Protein AF-A0A8T3UGS7-F1 (afdb_monomer_lite)

pLDDT: mean 83.44, std 10.38, range [44.66, 95.0]

Foldseek 3Di:
DKKWKKKFKAFPPPRDTPDIFTQDIRNDDFDPVLCVQQVWDQDPVRATAKDFGQPLSNLLSVLVRCVVVVVPDWPDDDDVVLVPDPDPQSSSLSSLVCLQPDDIVSNRSNVVSVVCPPPAADSRSDGDPRITIIMHMD

Secondary structure (DSSP, 8-state):
----EEEEEEETTT--EEEEEEEE-TT----HHHHHHTTPPB-TTS-B--EE--HHHHHHHHHHHHHH-GGGPPSSPPPHHHHT-S-HHHHHHHHHHHHHH---S-HHHHHHHHHHTTTTB-TTSPBPTTEEEEEEE-

Structure (mmCIF, N/CA/C/O backbone):
data_AF-A0A8T3UGS7-F1
#
_entry.id   AF-A0A8T3UGS7-F1
#
loop_
_atom_site.group_PDB
_atom_site.id
_atom_site.type_symbol
_atom_site.label_atom_id
_atom_site.label_alt_id
_atom_site.label_comp_id
_atom_site.label_asym_id
_atom_site.label_entity_id
_atom_site.label_seq_id
_atom_site.pdbx_PDB_ins_code
_atom_site.Cartn_x
_atom_site.Cartn_y
_atom_site.Cartn_z
_atom_site.occupancy
_atom_site.B_iso_or_equiv
_atom_site.auth_seq_id
_atom_site.auth_comp_id
_atom_site.auth_asym_id
_atom_site.auth_atom_id
_atom_site.pdbx_PDB_model_num
ATOM 1 N N . MET A 1 1 ? -1.656 -23.372 4.493 1.00 50.72 1 MET A N 1
ATOM 2 C CA . MET A 1 1 ? -2.592 -22.294 4.109 1.00 50.72 1 MET A CA 1
ATOM 3 C C . MET A 1 1 ? -1.845 -21.387 3.150 1.00 50.72 1 MET A C 1
ATOM 5 O O . MET A 1 1 ? -0.628 -21.338 3.263 1.00 50.72 1 MET A O 1
ATOM 9 N N . SER A 1 2 ? -2.509 -20.822 2.139 1.00 58.41 2 SER A N 1
ATOM 10 C CA . SER A 1 2 ? -1.839 -19.901 1.217 1.00 58.41 2 SER A CA 1
ATOM 11 C C . SER A 1 2 ? -1.844 -18.508 1.832 1.00 58.41 2 SER A C 1
ATOM 13 O O . SER A 1 2 ? -2.941 -17.966 1.942 1.00 58.41 2 SER A O 1
ATOM 15 N N . ASN A 1 3 ? -0.690 -17.945 2.184 1.00 70.12 3 ASN A N 1
ATOM 16 C CA . ASN A 1 3 ? -0.653 -16.575 2.692 1.00 70.12 3 ASN A CA 1
ATOM 17 C C . ASN A 1 3 ? -0.969 -15.588 1.559 1.00 70.12 3 ASN A C 1
ATOM 19 O O . ASN A 1 3 ? -0.514 -15.758 0.417 1.00 70.12 3 ASN A O 1
ATOM 23 N N . ARG A 1 4 ? -1.813 -14.604 1.865 1.00 82.12 4 ARG A N 1
ATOM 24 C CA . ARG A 1 4 ? -2.310 -13.575 0.951 1.00 82.12 4 ARG A CA 1
ATOM 25 C C . ARG A 1 4 ? -2.276 -12.218 1.637 1.00 82.12 4 ARG A C 1
ATOM 27 O O . ARG A 1 4 ? -2.724 -12.088 2.772 1.00 82.12 4 ARG A O 1
ATOM 34 N N . HIS A 1 5 ? -1.803 -11.204 0.924 1.00 86.69 5 HIS A N 1
ATOM 35 C CA . HIS A 1 5 ? -1.715 -9.833 1.416 1.00 86.69 5 HIS A CA 1
ATOM 36 C C . HIS A 1 5 ? -2.855 -8.992 0.864 1.00 86.69 5 HIS A C 1
ATOM 38 O O . HIS A 1 5 ? -3.143 -9.012 -0.338 1.00 86.69 5 HIS A O 1
ATOM 44 N N . TYR A 1 6 ? -3.457 -8.204 1.747 1.00 88.81 6 TYR A N 1
ATOM 45 C CA . TYR A 1 6 ? -4.588 -7.346 1.446 1.00 88.81 6 TYR A CA 1
ATOM 46 C C . TYR A 1 6 ? -4.348 -5.924 1.925 1.00 88.81 6 TYR A C 1
ATOM 48 O O . TYR A 1 6 ? -3.839 -5.693 3.020 1.00 88.81 6 TYR A O 1
ATOM 56 N N . LEU A 1 7 ? -4.785 -4.967 1.114 1.00 90.94 7 LEU A N 1
ATOM 57 C CA . LEU A 1 7 ? -4.955 -3.579 1.517 1.00 90.94 7 LEU A CA 1
ATOM 58 C C . LEU A 1 7 ? -6.406 -3.337 1.902 1.00 90.94 7 LEU A C 1
ATOM 60 O O . LEU A 1 7 ? -7.308 -3.460 1.067 1.00 90.94 7 LEU A O 1
ATOM 64 N N . ARG A 1 8 ? -6.620 -2.942 3.152 1.00 93.25 8 ARG A N 1
ATOM 65 C CA . ARG A 1 8 ? -7.922 -2.608 3.719 1.00 93.25 8 ARG A CA 1
ATOM 66 C C . ARG A 1 8 ? -8.017 -1.123 4.017 1.00 93.25 8 ARG A C 1
ATOM 68 O O . ARG A 1 8 ? -7.195 -0.561 4.732 1.00 93.25 8 ARG A O 1
ATOM 75 N N . LEU A 1 9 ? -9.058 -0.490 3.493 1.00 92.62 9 LEU A N 1
ATOM 76 C CA . LEU A 1 9 ? -9.498 0.821 3.945 1.00 92.62 9 LEU A CA 1
ATOM 77 C C . LEU A 1 9 ? -10.581 0.626 5.002 1.00 92.62 9 LEU A C 1
ATOM 79 O O . LEU A 1 9 ? -11.662 0.116 4.698 1.00 92.62 9 LEU A O 1
ATOM 83 N N . GLU A 1 10 ? -10.321 1.109 6.207 1.00 95.00 10 GLU A N 1
ATOM 84 C CA . GLU A 1 10 ? -11.228 0.989 7.343 1.00 95.00 10 GLU A CA 1
ATOM 85 C C . GLU A 1 10 ? -11.735 2.351 7.817 1.00 95.00 10 GLU A C 1
ATOM 87 O O . GLU A 1 10 ? -11.056 3.378 7.712 1.00 95.00 10 GLU A O 1
ATOM 92 N N . ASP A 1 11 ? -12.951 2.360 8.360 1.00 92.81 11 ASP A N 1
ATOM 93 C CA . ASP A 1 11 ? -13.463 3.460 9.175 1.00 92.81 11 ASP A CA 1
ATOM 94 C C . ASP A 1 11 ? -12.912 3.329 10.604 1.00 92.81 11 ASP A C 1
ATOM 96 O O . ASP A 1 11 ? -13.158 2.329 11.280 1.00 92.81 11 ASP A O 1
ATOM 100 N N . LYS A 1 12 ? -12.196 4.348 11.094 1.00 91.50 12 LYS A N 1
ATOM 101 C CA . LYS A 1 12 ? -11.503 4.285 12.395 1.00 91.50 12 LYS A CA 1
ATOM 102 C C . LYS A 1 12 ? -12.439 4.057 13.583 1.00 91.50 12 LYS A C 1
ATOM 104 O O . LYS A 1 12 ? -12.008 3.505 14.593 1.00 91.50 12 LYS A O 1
ATOM 109 N N . TYR A 1 13 ? -13.681 4.533 13.493 1.00 90.62 13 TYR A N 1
ATOM 110 C CA . TYR A 1 13 ? -14.621 4.552 14.615 1.00 90.62 13 TYR A CA 1
ATOM 111 C C . TYR A 1 13 ? -15.448 3.277 14.686 1.00 90.62 13 TYR A C 1
ATOM 113 O O . TYR A 1 13 ? -15.699 2.757 15.767 1.00 90.62 13 TYR A O 1
ATOM 121 N N . THR A 1 14 ? -15.883 2.790 13.529 1.00 92.94 14 THR A N 1
ATOM 122 C CA . THR A 1 14 ? -16.746 1.604 13.433 1.00 92.94 14 THR A CA 1
ATOM 123 C C . THR A 1 14 ? -15.964 0.325 13.170 1.00 92.94 14 THR A C 1
ATOM 125 O O . THR A 1 14 ? -16.531 -0.755 13.306 1.00 92.94 14 THR A O 1
ATOM 128 N N . LYS A 1 15 ? -14.687 0.440 12.774 1.00 90.56 15 LYS A N 1
ATOM 129 C CA . LYS A 1 15 ? -13.841 -0.674 12.318 1.00 90.56 15 LYS A CA 1
ATOM 130 C C . LYS A 1 15 ? -14.449 -1.456 11.153 1.00 90.56 15 LYS A C 1
ATOM 132 O O . LYS A 1 15 ? -14.088 -2.597 10.894 1.00 90.56 15 LYS A O 1
ATOM 137 N N . SER A 1 16 ? -15.377 -0.835 10.421 1.00 92.38 16 SER A N 1
ATOM 138 C CA . SER A 1 16 ? -15.955 -1.431 9.225 1.00 92.38 16 SER A CA 1
ATOM 139 C C . SER A 1 16 ? -14.972 -1.336 8.063 1.00 92.38 16 SER A C 1
ATOM 141 O O . SER A 1 16 ? -14.457 -0.246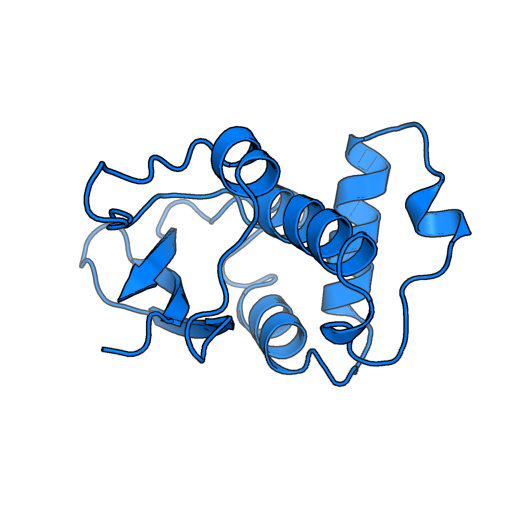 7.780 1.00 92.38 16 SER A O 1
ATOM 143 N N . ILE A 1 17 ? -14.795 -2.441 7.342 1.00 93.12 17 ILE A N 1
ATOM 144 C CA . ILE A 1 17 ? -14.057 -2.476 6.080 1.00 93.12 17 ILE A CA 1
ATOM 145 C C . ILE A 1 17 ? -14.886 -1.743 5.024 1.00 93.12 17 ILE A C 1
ATOM 147 O O . ILE A 1 17 ? -15.967 -2.180 4.632 1.00 93.12 17 ILE A O 1
ATOM 151 N N . ILE A 1 18 ? -14.379 -0.603 4.567 1.00 92.19 18 ILE A N 1
ATOM 152 C CA . ILE A 1 18 ? -14.977 0.175 3.476 1.00 92.19 18 ILE A CA 1
ATOM 153 C C . ILE A 1 18 ? -14.566 -0.428 2.140 1.00 92.19 18 ILE A C 1
ATOM 155 O O . ILE A 1 18 ? -15.347 -0.446 1.187 1.00 92.19 18 ILE A O 1
ATOM 159 N N . ARG A 1 19 ? -13.312 -0.875 2.061 1.00 88.75 19 ARG A N 1
ATOM 160 C CA . ARG A 1 19 ? -12.757 -1.501 0.872 1.00 88.75 19 ARG A CA 1
ATOM 161 C C . ARG A 1 19 ? -11.640 -2.456 1.243 1.00 88.75 19 ARG A C 1
ATOM 163 O O . ARG A 1 19 ? -10.869 -2.171 2.149 1.00 88.75 19 ARG A O 1
ATOM 170 N N . GLU A 1 20 ? -11.530 -3.529 0.483 1.00 89.69 20 GLU A N 1
ATOM 171 C CA . GLU A 1 20 ? -10.458 -4.507 0.575 1.00 89.69 20 GLU A CA 1
ATOM 172 C C . GLU A 1 20 ? -9.985 -4.842 -0.840 1.00 89.69 20 GLU A C 1
ATOM 174 O O . GLU A 1 20 ? -10.795 -4.927 -1.766 1.00 89.69 20 GLU A O 1
ATOM 179 N N . CYS A 1 21 ? -8.675 -4.977 -1.015 1.00 86.06 21 CYS A N 1
ATOM 180 C CA . CYS A 1 21 ? -8.061 -5.390 -2.268 1.00 86.06 21 CYS A CA 1
ATOM 181 C C . CYS A 1 21 ? -6.951 -6.391 -1.965 1.00 86.06 21 CYS A C 1
ATOM 183 O O . CYS A 1 21 ? -6.067 -6.079 -1.166 1.00 86.06 21 CYS A O 1
ATOM 185 N N . GLN A 1 22 ? -6.991 -7.569 -2.588 1.00 84.94 22 GLN A N 1
ATOM 186 C CA . GLN A 1 22 ? -5.838 -8.464 -2.587 1.00 84.94 22 GLN A CA 1
ATOM 187 C C . GLN A 1 22 ? -4.737 -7.812 -3.425 1.00 84.94 22 GLN A C 1
ATOM 189 O O . GLN A 1 22 ? -5.032 -7.205 -4.447 1.00 84.94 22 GLN A O 1
ATOM 194 N N . ILE A 1 23 ? -3.494 -7.888 -2.962 1.00 82.50 23 ILE A N 1
ATOM 195 C CA . ILE A 1 23 ? -2.341 -7.297 -3.660 1.00 82.50 23 ILE A CA 1
ATOM 196 C C . ILE A 1 23 ? -1.217 -8.302 -3.896 1.00 82.50 23 ILE A C 1
ATOM 198 O O . ILE A 1 23 ? -0.389 -8.099 -4.775 1.00 82.50 23 ILE A O 1
ATOM 202 N N . LEU A 1 24 ? -1.172 -9.382 -3.116 1.00 81.50 24 LEU A N 1
ATOM 203 C CA . LEU A 1 24 ? -0.215 -10.470 -3.275 1.00 81.50 24 LEU A CA 1
ATOM 204 C C . LEU A 1 24 ? -0.860 -11.767 -2.769 1.00 81.50 24 LEU A C 1
ATOM 206 O O . LEU A 1 24 ? -1.687 -11.736 -1.858 1.00 81.50 24 LEU A O 1
ATOM 210 N N . GLY A 1 25 ? -0.539 -12.912 -3.370 1.00 75.31 25 GLY A N 1
ATOM 211 C CA . GLY A 1 25 ? -1.152 -14.192 -3.008 1.00 75.31 25 GLY A CA 1
ATOM 212 C C . GLY A 1 25 ? -0.284 -15.396 -3.359 1.00 75.31 25 GLY A C 1
ATOM 213 O O . GLY A 1 25 ? 0.852 -15.249 -3.787 1.00 75.31 25 GLY A O 1
ATOM 214 N N . ASN A 1 26 ? -0.832 -16.605 -3.199 1.00 69.44 26 ASN A N 1
ATOM 215 C CA . ASN A 1 26 ? -0.169 -17.876 -3.536 1.00 69.44 26 ASN A CA 1
ATOM 216 C C . ASN A 1 26 ? 1.139 -18.170 -2.770 1.00 69.44 26 ASN A C 1
ATOM 218 O O . ASN A 1 26 ? 2.016 -18.831 -3.320 1.00 69.44 26 ASN A O 1
ATOM 222 N N . ASN A 1 27 ? 1.249 -17.762 -1.498 1.00 64.50 27 ASN A N 1
ATOM 223 C CA . ASN A 1 27 ? 2.484 -17.858 -0.693 1.00 64.50 27 ASN A CA 1
ATOM 224 C C . ASN A 1 27 ? 3.638 -16.981 -1.192 1.00 64.50 27 ASN A C 1
ATOM 226 O O . ASN A 1 27 ? 4.782 -17.212 -0.799 1.00 64.50 27 ASN A O 1
ATOM 230 N N . ASP A 1 28 ? 3.363 -15.992 -2.038 1.00 73.81 28 ASP A N 1
ATOM 231 C CA . ASP A 1 28 ? 4.345 -14.951 -2.293 1.00 73.81 28 ASP A CA 1
ATOM 232 C C . ASP A 1 28 ? 4.469 -14.057 -1.051 1.00 73.81 28 ASP A C 1
ATOM 234 O O . ASP A 1 28 ? 3.478 -13.716 -0.403 1.00 73.81 28 ASP A O 1
ATOM 238 N N . TYR A 1 29 ? 5.703 -13.677 -0.728 1.00 79.25 29 TYR A N 1
ATOM 239 C CA . TYR A 1 29 ? 6.020 -12.742 0.347 1.00 79.25 29 TYR A CA 1
ATOM 240 C C . TYR A 1 29 ? 6.839 -11.592 -0.207 1.00 79.25 29 TYR A C 1
ATOM 242 O O . TYR A 1 29 ? 7.586 -11.741 -1.180 1.00 79.25 29 TYR A O 1
ATOM 250 N N . PHE A 1 30 ? 6.730 -10.452 0.464 1.00 87.50 30 PHE A N 1
ATOM 251 C CA . PHE A 1 30 ? 7.684 -9.384 0.252 1.00 87.50 30 PHE A CA 1
ATOM 252 C C . PHE A 1 30 ? 9.040 -9.761 0.860 1.00 87.50 30 PHE A C 1
ATOM 254 O O . PHE A 1 30 ? 9.134 -10.642 1.716 1.00 87.50 30 PHE A O 1
ATOM 261 N N . ASP A 1 31 ? 10.108 -9.119 0.394 1.00 88.62 31 ASP A N 1
ATOM 262 C CA . ASP A 1 31 ? 11.425 -9.320 0.995 1.00 88.62 31 ASP A CA 1
ATOM 263 C C . ASP A 1 31 ? 11.543 -8.598 2.353 1.00 88.62 31 ASP A C 1
ATOM 265 O O . ASP A 1 31 ? 10.741 -7.726 2.700 1.00 88.62 31 ASP A O 1
ATOM 269 N N . GLU A 1 32 ? 12.557 -8.959 3.145 1.00 88.62 32 GLU A N 1
ATOM 270 C CA . GLU A 1 32 ? 12.805 -8.339 4.459 1.00 88.62 32 GLU A CA 1
ATOM 271 C C . GLU A 1 32 ? 12.961 -6.813 4.368 1.00 88.62 32 GLU A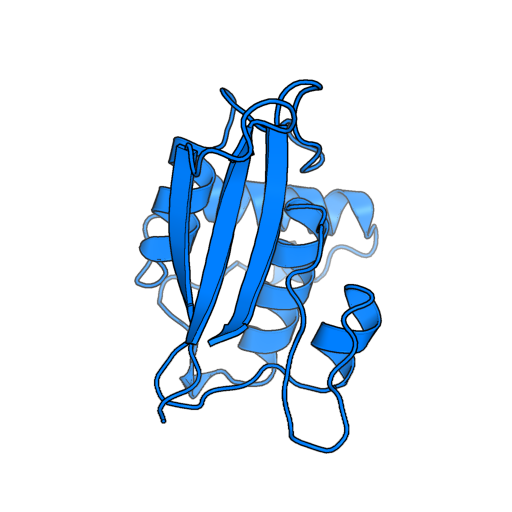 C 1
ATOM 273 O O . GLU A 1 32 ? 12.597 -6.087 5.295 1.00 88.62 32 GLU A O 1
ATOM 278 N N . GLU A 1 33 ? 13.493 -6.313 3.248 1.00 92.38 33 GLU A N 1
ATOM 279 C CA . GLU A 1 33 ? 13.676 -4.882 3.026 1.00 92.38 33 GLU A CA 1
ATOM 280 C C . GLU A 1 33 ? 12.330 -4.153 2.929 1.00 92.38 33 GLU A C 1
ATOM 282 O O . GLU A 1 33 ? 12.151 -3.124 3.583 1.00 92.38 33 GLU A O 1
ATOM 287 N N . PHE A 1 34 ? 11.375 -4.694 2.169 1.00 92.69 34 PHE A N 1
ATOM 288 C CA . PHE A 1 34 ? 10.026 -4.146 2.056 1.00 92.69 34 PHE A CA 1
ATOM 289 C C . PHE A 1 34 ? 9.342 -4.062 3.425 1.00 92.69 34 PHE A C 1
ATOM 291 O O . PHE A 1 34 ? 8.841 -3.000 3.807 1.00 92.69 34 PHE A O 1
ATOM 298 N N . TYR A 1 35 ? 9.365 -5.158 4.194 1.00 91.19 35 TYR A N 1
ATOM 299 C CA . TYR A 1 35 ? 8.746 -5.193 5.520 1.00 91.19 35 TYR A CA 1
ATOM 300 C C . TYR A 1 35 ? 9.387 -4.179 6.467 1.00 91.19 35 TYR A C 1
ATOM 302 O O . TYR A 1 35 ? 8.687 -3.389 7.103 1.00 91.19 35 TYR A O 1
ATOM 310 N N . LYS A 1 36 ? 10.721 -4.120 6.493 1.00 91.25 36 LYS A N 1
ATOM 311 C CA . LYS A 1 36 ? 11.464 -3.167 7.319 1.00 91.25 36 LYS A CA 1
ATOM 312 C C . LYS A 1 36 ? 11.144 -1.713 6.964 1.00 91.25 36 LYS A C 1
ATOM 314 O O . LYS A 1 36 ? 10.951 -0.900 7.866 1.00 91.25 36 LYS A O 1
ATOM 319 N N . ASN A 1 37 ? 11.068 -1.377 5.677 1.00 93.12 37 ASN A N 1
ATOM 320 C CA . ASN A 1 37 ? 10.830 -0.002 5.226 1.00 93.12 37 ASN A CA 1
ATOM 321 C C . ASN A 1 37 ? 9.412 0.495 5.535 1.00 93.12 37 ASN A C 1
ATOM 323 O O . ASN A 1 37 ? 9.215 1.696 5.720 1.00 93.12 37 ASN A O 1
ATOM 327 N N . LEU A 1 38 ? 8.443 -0.417 5.637 1.00 91.94 38 LEU A N 1
ATOM 328 C CA . LEU A 1 38 ? 7.070 -0.116 6.047 1.00 91.94 38 LEU A CA 1
ATOM 329 C C . LEU A 1 38 ? 6.815 -0.347 7.545 1.00 91.94 38 LEU A C 1
ATOM 331 O O . LEU A 1 38 ? 5.677 -0.215 7.990 1.00 91.94 38 LEU A O 1
ATOM 335 N N . ASN A 1 39 ? 7.863 -0.644 8.325 1.00 90.44 39 ASN A N 1
ATOM 336 C CA . ASN A 1 39 ? 7.782 -0.926 9.760 1.00 90.44 39 ASN A CA 1
ATOM 337 C C . ASN A 1 39 ? 6.806 -2.075 10.092 1.00 90.44 39 ASN A C 1
ATOM 339 O O . ASN A 1 39 ? 5.996 -1.986 11.015 1.00 90.44 39 ASN A O 1
ATOM 343 N N . ILE A 1 40 ? 6.882 -3.142 9.298 1.00 89.00 40 ILE A N 1
ATOM 344 C CA . ILE A 1 40 ? 6.081 -4.358 9.417 1.00 89.00 40 ILE A CA 1
ATOM 345 C C . ILE A 1 40 ? 6.937 -5.422 10.100 1.00 89.00 40 ILE A C 1
ATOM 347 O O . ILE A 1 40 ? 8.031 -5.735 9.630 1.00 89.00 40 ILE A O 1
ATOM 351 N N . ASN A 1 41 ? 6.430 -5.995 11.189 1.00 86.62 41 ASN A N 1
ATOM 352 C CA . ASN A 1 41 ? 7.102 -7.080 11.894 1.00 86.62 41 ASN A CA 1
ATOM 353 C C . ASN A 1 41 ? 6.538 -8.424 11.430 1.00 86.62 41 ASN A C 1
ATOM 355 O O . ASN A 1 41 ? 5.330 -8.642 11.496 1.00 86.62 41 ASN A O 1
ATOM 359 N N . VAL A 1 42 ? 7.427 -9.311 10.988 1.00 84.69 42 VAL A N 1
ATOM 360 C CA . VAL A 1 42 ? 7.121 -10.721 10.731 1.00 84.69 42 VAL A CA 1
ATOM 361 C C . VAL A 1 42 ? 7.618 -11.512 11.936 1.00 84.69 42 VAL A C 1
ATOM 363 O O . VAL A 1 42 ? 8.780 -11.365 12.326 1.00 84.69 42 VAL A O 1
ATOM 366 N N . ASP A 1 43 ? 6.750 -12.294 12.569 1.00 83.88 43 ASP A N 1
ATOM 367 C CA . ASP A 1 43 ? 7.143 -13.088 13.730 1.00 83.88 43 ASP A CA 1
ATOM 368 C C . ASP A 1 43 ? 7.913 -14.368 13.343 1.00 83.88 43 ASP A C 1
ATOM 370 O O . ASP A 1 43 ? 8.194 -14.638 12.173 1.00 83.88 43 ASP A O 1
ATOM 374 N N . LYS A 1 44 ? 8.298 -15.163 14.350 1.00 79.12 44 LYS A N 1
ATOM 375 C CA . LYS A 1 44 ? 9.075 -16.399 14.149 1.00 79.12 44 LYS A CA 1
ATOM 376 C C . LYS A 1 44 ? 8.315 -17.478 13.375 1.00 79.12 44 LYS A C 1
ATOM 378 O O . LYS A 1 44 ? 8.961 -18.359 12.813 1.00 79.12 44 LYS A O 1
ATOM 383 N N . ASP A 1 45 ? 6.989 -17.402 13.359 1.00 79.00 45 ASP A N 1
ATOM 384 C CA . ASP A 1 45 ? 6.102 -18.348 12.689 1.00 79.00 45 ASP A CA 1
ATOM 385 C C . ASP A 1 45 ? 5.677 -17.837 11.295 1.00 79.00 45 ASP A C 1
ATOM 387 O O . ASP A 1 45 ? 4.920 -18.504 10.588 1.00 79.00 45 ASP A O 1
ATOM 391 N N . GLY A 1 46 ? 6.198 -16.679 10.861 1.00 75.00 46 GLY A N 1
ATOM 392 C CA . GLY A 1 46 ? 5.888 -16.065 9.570 1.00 75.00 46 GLY A CA 1
ATOM 393 C C . GLY A 1 46 ? 4.566 -15.294 9.552 1.00 75.00 46 GLY A C 1
ATOM 394 O O . GLY A 1 46 ? 4.078 -14.950 8.474 1.00 75.00 46 GLY A O 1
ATOM 395 N N . VAL A 1 47 ? 3.973 -15.034 10.721 1.00 80.81 47 VAL A N 1
ATOM 396 C CA . VAL A 1 47 ? 2.721 -14.288 10.865 1.00 80.81 47 VAL A CA 1
ATOM 397 C C . VAL A 1 47 ? 3.011 -12.790 10.839 1.00 80.81 47 VAL A C 1
ATOM 399 O O . VAL A 1 47 ? 3.990 -12.305 11.412 1.00 80.81 47 VAL A O 1
ATOM 402 N N . ILE A 1 48 ? 2.142 -12.053 10.150 1.00 84.56 48 ILE A N 1
ATOM 403 C CA . ILE A 1 48 ? 2.201 -10.598 10.027 1.00 84.56 48 ILE A CA 1
ATOM 404 C C . ILE A 1 48 ? 0.915 -10.036 10.618 1.00 84.56 48 ILE A C 1
ATOM 406 O O . ILE A 1 48 ? -0.170 -10.272 10.086 1.00 84.56 48 ILE A O 1
ATOM 410 N N . GLU A 1 49 ? 1.033 -9.288 11.712 1.00 86.56 49 GLU A N 1
ATOM 411 C CA . GLU A 1 49 ? -0.118 -8.599 12.294 1.00 86.56 49 GLU A CA 1
ATOM 412 C C . GLU A 1 49 ? -0.620 -7.474 11.369 1.00 86.56 49 GLU A C 1
ATOM 414 O O . GLU A 1 49 ? 0.185 -6.846 10.667 1.00 86.56 49 GLU A O 1
ATOM 419 N N . PRO A 1 50 ? -1.933 -7.170 11.378 1.00 88.38 50 PRO A N 1
ATOM 420 C CA . PRO A 1 50 ? -2.474 -6.039 10.637 1.00 88.38 50 PRO A CA 1
ATOM 421 C C . PRO A 1 50 ? -1.764 -4.737 11.025 1.00 88.38 50 PRO A C 1
ATOM 423 O O . PRO A 1 50 ? -1.716 -4.355 12.196 1.00 88.38 50 PRO A O 1
ATOM 426 N N . VAL A 1 51 ? -1.228 -4.029 10.034 1.00 91.69 51 VAL A N 1
ATOM 427 C CA . VAL A 1 51 ? -0.376 -2.856 10.253 1.00 91.69 51 VAL A CA 1
ATOM 428 C C . VAL A 1 51 ? -0.891 -1.650 9.492 1.00 91.69 51 VAL A C 1
ATOM 430 O O . VAL A 1 51 ? -1.217 -1.707 8.307 1.00 91.69 51 VAL A O 1
ATOM 433 N N . LYS A 1 52 ? -0.947 -0.513 10.184 1.00 92.94 52 LYS A N 1
ATOM 434 C CA . LYS A 1 52 ? -1.310 0.757 9.568 1.00 92.94 52 LYS A CA 1
ATOM 435 C C . LYS A 1 52 ? -0.165 1.271 8.707 1.00 92.94 52 LYS A C 1
ATOM 437 O O . LYS A 1 52 ? 0.944 1.461 9.198 1.00 92.94 52 LYS A O 1
ATOM 442 N N . ILE A 1 53 ? -0.472 1.600 7.460 1.00 92.62 53 ILE A N 1
ATOM 443 C CA . ILE A 1 53 ? 0.513 2.069 6.484 1.00 92.62 53 ILE A CA 1
ATOM 444 C C . ILE A 1 53 ? 0.105 3.404 5.863 1.00 92.62 53 ILE A C 1
ATOM 446 O O . ILE A 1 53 ? -1.075 3.752 5.776 1.00 92.62 53 ILE A O 1
ATOM 450 N N . ASN A 1 54 ? 1.096 4.161 5.397 1.00 94.00 54 ASN A N 1
ATOM 451 C CA . ASN A 1 54 ? 0.856 5.242 4.452 1.00 94.00 54 ASN A CA 1
ATOM 452 C C . ASN A 1 54 ? 0.835 4.658 3.028 1.00 94.00 54 ASN A C 1
ATOM 454 O O . ASN A 1 54 ? 1.721 3.895 2.642 1.00 94.00 54 ASN A O 1
ATOM 458 N N . TYR A 1 55 ? -0.169 5.036 2.235 1.00 91.88 55 TYR A N 1
ATOM 459 C CA . TYR A 1 55 ? -0.374 4.443 0.915 1.00 91.88 55 TYR A CA 1
ATOM 460 C C . TYR A 1 55 ? 0.724 4.798 -0.101 1.00 91.88 55 TYR A C 1
ATOM 462 O O . TYR A 1 55 ? 1.073 3.969 -0.937 1.00 91.88 55 TYR A O 1
ATOM 470 N N . ILE A 1 56 ? 1.298 6.007 -0.036 1.00 91.81 56 ILE A N 1
ATOM 471 C CA . ILE A 1 56 ? 2.364 6.405 -0.966 1.00 91.81 56 ILE A CA 1
ATOM 472 C C . ILE A 1 56 ? 3.678 5.692 -0.661 1.00 91.81 56 ILE A C 1
ATOM 474 O O . ILE A 1 56 ? 4.426 5.353 -1.576 1.00 91.81 56 ILE A O 1
ATOM 478 N N . ASP A 1 57 ? 3.943 5.455 0.622 1.00 93.56 57 ASP A N 1
ATOM 479 C CA . ASP A 1 57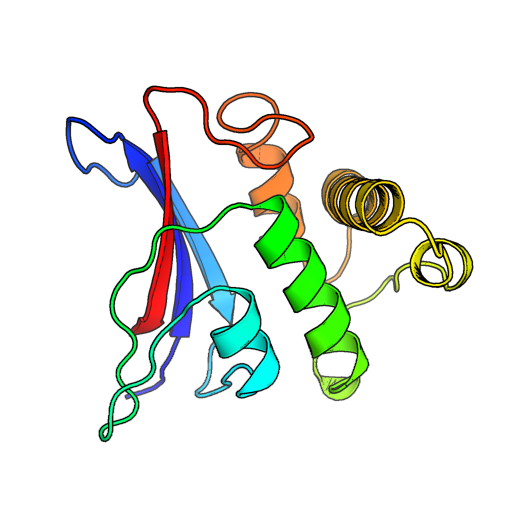 ? 5.117 4.711 1.062 1.00 93.56 57 ASP A CA 1
ATOM 480 C C . ASP A 1 57 ? 5.003 3.246 0.640 1.00 93.56 57 ASP A C 1
ATOM 482 O O . ASP A 1 57 ? 5.952 2.699 0.080 1.00 93.56 57 ASP A O 1
ATOM 486 N N . PHE A 1 58 ? 3.814 2.655 0.796 1.00 93.25 58 PHE A N 1
ATOM 487 C CA . PHE A 1 58 ? 3.516 1.316 0.296 1.00 93.25 58 PHE A CA 1
ATOM 488 C C . PHE A 1 58 ? 3.737 1.196 -1.219 1.00 93.25 58 PHE A C 1
ATOM 490 O O . PHE A 1 58 ? 4.480 0.320 -1.650 1.00 93.25 58 PHE A O 1
ATOM 497 N N . LEU A 1 59 ? 3.147 2.083 -2.035 1.00 90.44 59 LEU A N 1
ATOM 498 C CA . LEU A 1 59 ? 3.292 2.014 -3.498 1.00 90.44 59 LEU A CA 1
ATOM 499 C C . LEU A 1 59 ? 4.751 2.153 -3.946 1.00 90.44 59 LEU A C 1
ATOM 501 O O . LEU A 1 59 ? 5.166 1.562 -4.941 1.00 90.44 59 LEU A O 1
ATOM 505 N N . TYR A 1 60 ? 5.528 2.950 -3.217 1.00 91.56 60 TYR A N 1
ATOM 506 C CA . TYR A 1 60 ? 6.947 3.119 -3.482 1.00 91.56 60 TYR A CA 1
ATOM 507 C C . TYR A 1 60 ? 7.746 1.844 -3.209 1.00 91.56 60 TYR A C 1
ATOM 509 O O . TYR A 1 60 ? 8.495 1.406 -4.081 1.00 91.56 60 TYR A O 1
ATOM 517 N N . GLU A 1 61 ? 7.573 1.223 -2.040 1.00 92.81 61 GLU A N 1
ATOM 518 C CA . GLU A 1 61 ? 8.243 -0.049 -1.747 1.00 92.81 61 GLU A CA 1
ATOM 519 C C . GLU A 1 61 ? 7.733 -1.177 -2.656 1.00 92.81 61 GLU A C 1
ATOM 521 O O . GLU A 1 61 ? 8.514 -2.042 -3.046 1.00 92.81 61 GLU A O 1
ATOM 526 N N . TRP A 1 62 ? 6.470 -1.123 -3.086 1.00 89.00 62 TRP A N 1
ATOM 527 C CA . TRP A 1 62 ? 5.897 -2.053 -4.059 1.00 89.00 62 TRP A CA 1
ATOM 528 C C . TRP A 1 62 ? 6.612 -1.983 -5.417 1.00 89.00 62 TRP A C 1
ATOM 530 O O . TRP A 1 62 ? 7.072 -3.015 -5.906 1.00 89.00 62 TRP A O 1
ATOM 540 N N . ASP A 1 63 ? 6.799 -0.790 -6.003 1.00 87.62 63 ASP A N 1
ATOM 541 C CA . ASP A 1 63 ? 7.555 -0.653 -7.265 1.00 87.62 63 ASP A CA 1
ATOM 542 C C . ASP A 1 63 ? 9.007 -1.131 -7.096 1.00 87.62 63 ASP A C 1
ATOM 544 O O . ASP A 1 63 ? 9.542 -1.823 -7.966 1.00 87.62 63 ASP A O 1
ATOM 548 N N . ARG A 1 64 ? 9.651 -0.826 -5.960 1.00 88.62 64 ARG A N 1
ATOM 549 C CA . ARG A 1 64 ? 11.012 -1.311 -5.673 1.00 88.62 64 ARG A CA 1
ATOM 550 C C . ARG A 1 64 ? 11.080 -2.831 -5.597 1.00 88.62 64 ARG A C 1
ATOM 552 O O . ARG A 1 64 ? 12.009 -3.411 -6.159 1.00 88.62 64 ARG A O 1
ATOM 559 N N . TRP A 1 65 ? 10.121 -3.457 -4.924 1.00 88.75 65 TRP A N 1
ATOM 560 C CA . TRP A 1 65 ? 10.040 -4.905 -4.808 1.00 88.75 65 TRP A CA 1
ATOM 561 C C . TRP A 1 65 ? 9.821 -5.548 -6.178 1.00 88.75 65 TRP A C 1
ATOM 563 O O . TRP A 1 65 ? 10.636 -6.363 -6.603 1.00 88.75 65 TRP A O 1
ATOM 573 N N . LEU A 1 66 ? 8.835 -5.087 -6.951 1.00 83.88 66 LEU A N 1
ATOM 574 C CA . LEU A 1 66 ? 8.612 -5.575 -8.314 1.00 83.88 66 LEU A CA 1
ATOM 575 C C . LEU A 1 66 ? 9.856 -5.445 -9.203 1.00 83.88 66 LEU A C 1
ATOM 577 O O . LEU A 1 66 ? 10.123 -6.309 -10.032 1.00 83.88 66 LEU A O 1
ATOM 581 N N . ASN A 1 67 ? 10.654 -4.387 -9.038 1.00 82.88 67 ASN A N 1
ATOM 582 C CA . ASN A 1 67 ? 11.902 -4.217 -9.785 1.00 82.88 67 ASN A CA 1
ATOM 583 C C . ASN A 1 67 ? 12.967 -5.278 -9.489 1.00 82.88 67 ASN A C 1
ATOM 585 O O . ASN A 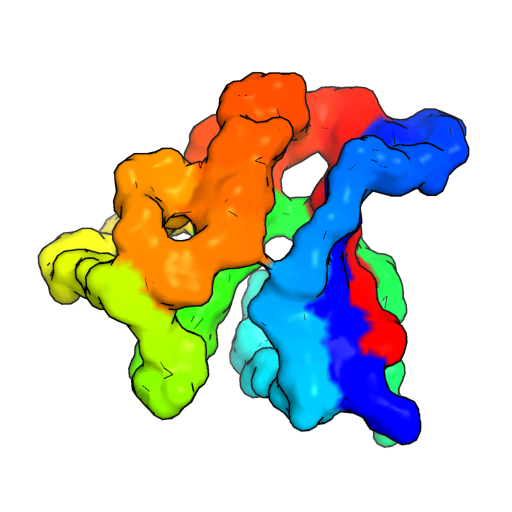1 67 ? 13.758 -5.575 -10.384 1.00 82.88 67 ASN A O 1
ATOM 589 N N . LYS A 1 68 ? 12.974 -5.859 -8.287 1.00 85.62 68 LYS A N 1
ATOM 590 C CA . LYS A 1 68 ? 13.837 -6.996 -7.935 1.00 85.62 68 LYS A CA 1
ATOM 591 C C . LYS A 1 68 ? 13.292 -8.325 -8.465 1.00 85.62 68 LYS A C 1
ATOM 593 O O . LYS A 1 68 ? 14.084 -9.218 -8.751 1.00 85.62 68 LYS A O 1
ATOM 598 N N . TYR A 1 69 ? 11.972 -8.427 -8.623 1.00 83.44 69 TYR A N 1
ATOM 599 C CA . TYR A 1 69 ? 11.250 -9.636 -9.035 1.00 83.44 69 TYR A CA 1
ATOM 600 C C . TYR A 1 69 ? 10.480 -9.398 -10.347 1.00 83.44 69 TYR A C 1
ATOM 602 O O . TYR A 1 69 ? 9.252 -9.271 -10.349 1.00 83.44 69 TYR A O 1
ATOM 610 N N . PRO A 1 70 ? 11.185 -9.272 -11.490 1.00 76.81 70 PRO A N 1
ATOM 611 C CA . PRO A 1 70 ? 10.572 -8.895 -12.764 1.00 76.81 70 PRO A CA 1
ATOM 612 C C . PRO A 1 70 ? 9.572 -9.929 -13.299 1.00 76.81 70 PRO A C 1
ATOM 614 O O . PRO A 1 70 ? 8.711 -9.577 -14.096 1.00 76.81 70 PRO A O 1
ATOM 617 N N . ASP A 1 71 ? 9.644 -11.179 -12.844 1.00 76.00 71 ASP A N 1
ATOM 618 C CA . ASP A 1 71 ? 8.671 -12.242 -13.116 1.00 76.00 71 ASP A CA 1
ATOM 619 C C . ASP A 1 71 ? 7.286 -11.963 -12.509 1.00 76.00 71 ASP A C 1
ATOM 621 O O . ASP A 1 71 ? 6.284 -12.496 -12.985 1.00 76.00 71 ASP A O 1
ATOM 625 N N . LYS A 1 72 ? 7.219 -11.096 -11.491 1.00 72.81 72 LYS A N 1
ATOM 626 C CA . LYS A 1 72 ? 5.979 -10.644 -10.847 1.00 72.81 72 LYS A CA 1
ATOM 627 C C . LYS A 1 72 ? 5.409 -9.367 -11.473 1.00 72.81 72 LYS A C 1
ATOM 629 O O . LYS A 1 72 ? 4.314 -8.946 -11.103 1.00 72.81 72 LYS A O 1
ATOM 634 N N . LYS A 1 73 ? 6.129 -8.725 -12.404 1.00 70.38 73 LYS A N 1
ATOM 635 C CA . LYS A 1 73 ? 5.703 -7.457 -13.015 1.00 70.38 73 LYS A CA 1
ATOM 636 C C . LYS A 1 73 ? 4.570 -7.649 -14.018 1.00 70.38 73 LYS A C 1
ATOM 638 O O . LYS A 1 73 ? 4.663 -8.444 -14.950 1.00 70.38 73 LYS A O 1
ATOM 643 N N . GLY A 1 74 ? 3.544 -6.813 -13.885 1.00 63.78 74 GLY A N 1
ATOM 644 C CA . GLY A 1 74 ? 2.561 -6.569 -14.938 1.00 63.78 74 GLY A CA 1
ATOM 645 C C . GLY A 1 74 ? 3.034 -5.523 -15.960 1.00 63.78 74 GLY A C 1
ATOM 646 O O . GLY A 1 74 ? 3.913 -4.712 -15.680 1.00 63.78 74 GLY A O 1
ATOM 647 N N . LEU A 1 75 ? 2.427 -5.514 -17.154 1.00 59.72 75 LEU A N 1
ATOM 648 C CA . LEU A 1 75 ? 2.625 -4.476 -18.182 1.00 59.72 75 LEU A CA 1
ATOM 649 C C . LEU A 1 75 ? 1.464 -3.468 -18.198 1.00 59.72 75 LEU A C 1
ATOM 651 O O . LEU A 1 75 ? 0.324 -3.908 -18.026 1.00 59.72 75 LEU A O 1
ATOM 655 N N . PRO A 1 76 ? 1.692 -2.169 -18.517 1.00 64.38 76 PRO A N 1
ATOM 656 C CA . PRO A 1 76 ? 2.972 -1.551 -18.895 1.00 64.38 76 PRO A CA 1
ATOM 657 C C . PRO A 1 76 ? 3.867 -1.117 -17.727 1.00 64.38 76 PRO A C 1
ATOM 659 O O . PRO A 1 76 ? 3.395 -0.602 -16.720 1.00 64.38 76 PRO A O 1
ATOM 662 N N . GLU A 1 77 ? 5.180 -1.211 -17.941 1.00 72.19 77 GLU A N 1
ATOM 663 C CA . GLU A 1 77 ? 6.184 -0.779 -16.970 1.00 72.19 77 GLU A CA 1
ATOM 664 C C . GLU A 1 77 ? 6.220 0.744 -16.762 1.00 72.19 77 GLU A C 1
ATOM 666 O O . GLU A 1 77 ? 6.002 1.546 -17.681 1.00 72.19 77 GLU A O 1
ATOM 671 N N . MET A 1 78 ? 6.576 1.153 -15.543 1.00 78.19 78 MET A N 1
ATOM 672 C CA . MET A 1 78 ? 6.884 2.545 -15.238 1.00 78.19 78 MET A CA 1
ATOM 673 C C . MET A 1 78 ? 8.153 2.997 -15.982 1.00 78.19 78 MET A C 1
ATOM 675 O O . MET A 1 78 ? 9.182 2.322 -15.894 1.00 78.19 78 MET A O 1
ATOM 679 N N . PRO A 1 79 ? 8.125 4.148 -16.684 1.00 78.62 79 PRO A N 1
ATOM 680 C CA . PRO A 1 79 ? 9.290 4.632 -17.414 1.00 78.62 79 PRO A CA 1
ATOM 681 C C . PRO A 1 79 ? 10.509 4.856 -16.514 1.00 78.62 79 PRO A C 1
ATOM 683 O O . PRO A 1 79 ? 10.402 5.424 -15.429 1.00 78.62 79 PRO A O 1
ATOM 686 N N . GLU A 1 80 ? 11.695 4.499 -17.002 1.00 79.50 80 GLU A N 1
ATOM 687 C CA . GLU A 1 80 ? 12.937 4.554 -16.222 1.00 79.50 80 GLU A CA 1
ATOM 688 C C . GLU A 1 80 ? 13.276 5.971 -15.713 1.00 79.50 80 GLU A C 1
ATOM 690 O O . GLU A 1 80 ? 13.762 6.139 -14.595 1.00 79.50 80 GLU A O 1
ATOM 695 N N . TYR A 1 81 ? 12.953 7.012 -16.489 1.00 78.31 81 TYR A N 1
ATOM 696 C CA . TYR A 1 81 ? 13.174 8.406 -16.083 1.00 78.31 81 TYR A CA 1
ATOM 697 C C . TYR A 1 81 ? 12.342 8.812 -14.856 1.00 78.31 81 TYR A C 1
ATOM 699 O O . TYR A 1 81 ? 12.726 9.727 -14.131 1.00 78.31 81 TYR A O 1
ATOM 707 N N . VAL A 1 82 ? 11.208 8.143 -14.611 1.00 78.31 82 VAL A N 1
ATOM 708 C CA . VAL A 1 82 ? 10.407 8.355 -13.400 1.00 78.31 82 VAL A CA 1
ATOM 709 C C . VAL A 1 82 ? 11.150 7.811 -12.183 1.00 78.31 82 VAL A C 1
ATOM 711 O O . VAL A 1 82 ? 11.175 8.476 -11.150 1.00 78.31 82 VAL A O 1
ATOM 714 N N . ARG A 1 83 ? 11.793 6.645 -12.333 1.00 75.81 83 ARG A N 1
ATOM 715 C CA . ARG A 1 83 ? 12.520 5.929 -11.273 1.00 75.81 83 ARG A CA 1
ATOM 716 C C . ARG A 1 83 ? 13.860 6.567 -10.916 1.00 75.81 83 ARG A C 1
ATOM 718 O O . ARG A 1 83 ? 14.266 6.526 -9.763 1.00 75.81 83 ARG A O 1
ATOM 725 N N . LYS A 1 84 ? 14.529 7.196 -11.885 1.00 79.69 84 LYS A N 1
ATOM 726 C CA . LYS A 1 84 ? 15.835 7.859 -11.706 1.00 79.69 84 LYS A CA 1
ATOM 727 C C . LYS A 1 84 ? 15.762 9.228 -11.009 1.00 79.69 84 LYS A C 1
ATOM 729 O O . LYS A 1 84 ? 16.753 9.949 -10.983 1.00 79.69 84 LYS A O 1
ATOM 734 N N . ASN A 1 85 ? 14.609 9.624 -10.467 1.00 79.94 85 ASN A N 1
ATOM 735 C CA . ASN A 1 85 ? 14.491 10.906 -9.779 1.00 79.94 85 ASN A CA 1
ATOM 736 C C . ASN A 1 85 ? 15.173 10.855 -8.402 1.00 79.94 85 ASN A C 1
ATOM 738 O O . ASN A 1 85 ? 14.705 10.162 -7.502 1.00 79.94 85 ASN A O 1
ATOM 742 N N . GLU A 1 86 ? 16.244 11.628 -8.227 1.00 84.56 86 GLU A N 1
ATOM 743 C CA . GLU A 1 86 ? 17.019 11.679 -6.977 1.00 84.56 86 GLU A CA 1
ATOM 744 C C . GLU A 1 86 ? 16.218 12.242 -5.789 1.00 84.56 86 GLU A C 1
ATOM 746 O O . GLU A 1 86 ? 16.529 11.977 -4.627 1.00 84.56 86 GLU A O 1
ATOM 751 N N . ASN A 1 87 ? 15.151 13.007 -6.048 1.00 89.94 87 ASN A N 1
ATOM 752 C CA . ASN A 1 87 ? 14.293 13.530 -4.996 1.00 89.94 87 ASN A CA 1
ATOM 753 C C . ASN A 1 87 ? 13.214 12.508 -4.616 1.00 89.94 87 ASN A C 1
ATOM 755 O O . ASN A 1 87 ? 12.185 12.385 -5.284 1.00 89.94 87 ASN A O 1
ATOM 759 N N . ILE A 1 88 ? 13.398 11.858 -3.465 1.00 87.56 88 ILE A N 1
ATOM 760 C CA . ILE A 1 88 ? 12.495 10.818 -2.952 1.00 87.56 88 ILE A CA 1
ATOM 761 C C . ILE A 1 88 ? 11.023 11.252 -2.861 1.00 87.56 88 ILE A C 1
ATOM 763 O O . ILE A 1 88 ? 10.124 10.458 -3.129 1.00 87.56 88 ILE A O 1
ATOM 767 N N . LYS A 1 89 ? 10.741 12.519 -2.525 1.00 88.19 89 LYS A N 1
ATOM 768 C CA . LYS A 1 89 ? 9.356 13.014 -2.432 1.00 88.19 89 LYS A CA 1
ATOM 769 C C . LYS A 1 89 ? 8.707 13.098 -3.812 1.00 88.19 89 LYS A C 1
ATOM 771 O O . LYS A 1 89 ? 7.528 12.784 -3.958 1.00 88.19 89 LYS A O 1
ATOM 776 N N . ILE A 1 90 ? 9.472 13.529 -4.815 1.00 87.56 90 ILE A N 1
ATOM 777 C CA . ILE A 1 90 ? 9.008 13.604 -6.204 1.00 87.56 90 ILE A CA 1
ATOM 778 C C . ILE A 1 90 ? 8.853 12.194 -6.775 1.00 87.56 90 ILE A C 1
ATOM 780 O O . ILE A 1 90 ? 7.836 11.908 -7.400 1.00 87.56 90 ILE A O 1
ATOM 784 N N . LEU A 1 91 ? 9.808 11.305 -6.501 1.00 88.81 91 LEU A N 1
ATOM 785 C CA . LEU A 1 91 ? 9.759 9.905 -6.905 1.00 88.81 91 LEU A CA 1
ATOM 786 C C . LEU A 1 91 ? 8.486 9.216 -6.394 1.00 88.81 91 LEU A C 1
ATOM 788 O O . LEU A 1 91 ? 7.694 8.731 -7.197 1.00 88.81 91 LEU A O 1
ATOM 792 N N . LYS A 1 92 ? 8.222 9.284 -5.083 1.00 90.69 92 LYS A N 1
ATOM 793 C CA . LYS A 1 92 ? 7.001 8.749 -4.455 1.00 90.69 92 LYS A CA 1
ATOM 794 C C . LYS A 1 92 ? 5.723 9.285 -5.105 1.00 90.69 92 LYS A C 1
ATOM 796 O O . LYS A 1 92 ? 4.818 8.523 -5.439 1.00 90.69 92 LYS A O 1
ATOM 801 N N . LYS A 1 93 ? 5.665 10.597 -5.361 1.00 87.50 93 LYS A N 1
ATOM 802 C CA . LYS A 1 93 ? 4.540 11.228 -6.069 1.00 87.50 93 LYS A CA 1
ATOM 803 C C . LYS A 1 93 ? 4.373 10.691 -7.489 1.00 87.50 93 LYS A C 1
ATOM 805 O O . LYS A 1 93 ? 3.249 10.447 -7.914 1.00 87.50 93 LYS A O 1
ATOM 810 N N . ASN A 1 94 ? 5.459 10.523 -8.234 1.00 87.38 94 ASN A N 1
ATOM 811 C CA . ASN A 1 94 ? 5.374 10.024 -9.600 1.00 87.38 94 ASN A CA 1
ATOM 812 C C . ASN A 1 94 ? 4.940 8.554 -9.644 1.00 87.38 94 ASN A C 1
ATOM 814 O O . ASN A 1 94 ? 4.143 8.201 -10.509 1.00 87.38 94 ASN A O 1
ATOM 818 N N . VAL A 1 95 ? 5.400 7.734 -8.692 1.00 87.12 95 VAL A N 1
ATOM 819 C CA . VAL A 1 95 ? 4.928 6.353 -8.503 1.00 87.12 95 VAL A CA 1
ATOM 820 C C . VAL A 1 95 ? 3.419 6.344 -8.247 1.00 87.12 95 VAL A C 1
ATOM 822 O O . VAL A 1 95 ? 2.680 5.661 -8.949 1.00 87.12 95 VAL A O 1
ATOM 825 N N . PHE A 1 96 ? 2.930 7.180 -7.327 1.00 86.62 96 PHE A N 1
ATOM 826 C CA . PHE A 1 96 ? 1.492 7.326 -7.087 1.00 86.62 96 PHE A CA 1
ATOM 827 C C . PHE A 1 96 ? 0.720 7.716 -8.357 1.00 86.62 96 PHE A C 1
ATOM 829 O O . PHE A 1 96 ? -0.312 7.130 -8.675 1.00 86.62 96 PHE A O 1
ATOM 836 N N . LEU A 1 97 ? 1.222 8.700 -9.111 1.00 84.62 97 LEU A N 1
ATOM 837 C CA . LEU A 1 97 ? 0.585 9.149 -10.351 1.00 84.62 97 LEU A CA 1
ATOM 838 C C . LEU A 1 97 ? 0.577 8.062 -11.431 1.00 84.62 97 LEU A C 1
ATOM 840 O O . LEU A 1 97 ? -0.389 7.971 -12.185 1.00 84.62 97 LEU A O 1
ATOM 844 N N . HIS A 1 98 ? 1.620 7.235 -11.503 1.00 84.44 98 HIS A N 1
ATOM 845 C CA . HIS A 1 98 ? 1.664 6.098 -12.414 1.00 84.44 98 HIS A CA 1
ATOM 846 C C . HIS A 1 98 ? 0.502 5.137 -12.137 1.00 84.44 98 HIS A C 1
ATOM 848 O O . HIS A 1 98 ? -0.307 4.897 -13.037 1.00 84.44 98 HIS A O 1
ATOM 854 N N . TYR A 1 99 ? 0.361 4.698 -10.883 1.00 79.31 99 TYR A N 1
ATOM 855 C CA . TYR A 1 99 ? -0.711 3.796 -10.450 1.00 79.31 99 TYR A CA 1
ATOM 856 C C . TYR A 1 99 ? -2.109 4.432 -10.485 1.00 79.31 99 TYR A C 1
ATOM 858 O O . TYR A 1 99 ? -3.105 3.723 -10.564 1.00 79.31 99 TYR A O 1
ATOM 866 N N . LEU A 1 100 ? -2.219 5.764 -10.492 1.00 76.62 100 LEU A N 1
ATOM 867 C CA . LEU A 1 100 ? -3.498 6.457 -10.681 1.00 76.62 100 LEU A CA 1
ATOM 868 C C . LEU A 1 100 ? -3.962 6.476 -12.152 1.00 76.62 100 LEU A C 1
ATOM 870 O O . LEU A 1 100 ? -5.165 6.450 -12.419 1.00 76.62 100 LEU A O 1
ATOM 874 N N . ILE A 1 101 ? -3.031 6.597 -13.106 1.00 69.62 101 ILE A N 1
ATOM 875 C CA . ILE A 1 101 ? -3.335 6.986 -14.497 1.00 69.62 101 ILE A CA 1
ATOM 876 C C . ILE A 1 101 ? -3.250 5.802 -15.477 1.00 69.62 101 ILE A C 1
ATOM 878 O O . ILE A 1 101 ? -3.992 5.778 -16.460 1.00 69.62 101 ILE A O 1
ATOM 882 N N . ARG A 1 102 ? -2.373 4.816 -15.249 1.00 60.66 102 ARG A N 1
ATOM 883 C CA . ARG A 1 102 ? -2.107 3.723 -16.206 1.00 60.66 102 ARG A CA 1
ATOM 884 C C . ARG A 1 102 ? -2.970 2.486 -15.936 1.00 60.66 102 ARG A C 1
ATOM 886 O O . ARG A 1 102 ? -2.899 1.917 -14.861 1.00 60.66 102 ARG A O 1
ATOM 893 N N . GLN A 1 103 ? -3.705 2.019 -16.949 1.00 50.69 103 GLN A N 1
ATOM 894 C CA . GLN A 1 103 ? -4.292 0.673 -16.958 1.00 50.69 103 GLN A CA 1
ATOM 895 C C . GLN A 1 103 ? -3.191 -0.342 -17.305 1.00 50.69 103 GLN A C 1
ATOM 897 O O . GLN A 1 103 ? -2.657 -0.310 -18.415 1.00 50.69 103 GLN A O 1
ATOM 902 N N . SER A 1 104 ? -2.821 -1.194 -16.350 1.00 46.31 104 SER A N 1
ATOM 903 C CA . SER A 1 104 ? -1.831 -2.270 -16.494 1.00 46.31 104 SER A CA 1
ATOM 904 C C . SER A 1 104 ? -2.391 -3.578 -15.926 1.00 46.31 104 SER A C 1
ATOM 906 O O . SER A 1 104 ? -3.415 -3.556 -15.246 1.00 46.31 104 SER A O 1
ATOM 908 N N . TYR A 1 105 ? -1.734 -4.713 -16.189 1.00 44.66 105 TYR A N 1
ATOM 909 C CA . TYR A 1 105 ? -2.031 -6.023 -15.583 1.00 44.66 105 TYR A CA 1
ATOM 910 C C . TYR A 1 105 ? -1.977 -5.991 -14.034 1.00 44.66 105 TYR A C 1
ATOM 912 O O . TYR A 1 105 ? -2.534 -6.868 -13.387 1.00 44.66 105 TYR A O 1
ATOM 920 N N . GLU A 1 106 ? -1.427 -4.929 -13.426 1.00 58.22 106 GLU A N 1
ATOM 921 C CA . GLU A 1 106 ? -1.590 -4.568 -12.005 1.00 58.22 106 GLU A CA 1
ATOM 922 C C . GLU A 1 106 ? -2.967 -3.911 -11.740 1.00 58.22 106 GLU A C 1
ATOM 924 O O . GLU A 1 106 ? -3.078 -2.905 -11.028 1.00 58.22 106 GLU A O 1
ATOM 929 N N . GLN A 1 107 ? -4.038 -4.452 -12.339 1.00 62.84 107 GLN A N 1
ATOM 930 C CA . GLN A 1 107 ? -5.387 -3.874 -12.265 1.00 62.84 107 GLN A CA 1
ATOM 931 C C . GLN A 1 107 ? -5.838 -3.675 -10.818 1.00 62.84 107 GLN A C 1
ATOM 933 O O . GLN A 1 107 ? -6.501 -2.689 -10.518 1.00 62.84 107 GLN A O 1
ATOM 938 N N . GLU A 1 108 ? -5.435 -4.565 -9.913 1.00 72.31 108 GLU A N 1
ATOM 939 C CA . GLU A 1 108 ? -5.802 -4.517 -8.499 1.00 72.31 108 GLU A CA 1
ATOM 940 C C . GLU A 1 108 ? -5.312 -3.234 -7.817 1.00 72.31 108 GLU A C 1
ATOM 942 O O . GLU A 1 108 ? -6.103 -2.553 -7.164 1.00 72.31 108 GLU A O 1
ATOM 947 N N . LEU A 1 109 ? -4.050 -2.833 -8.017 1.00 77.19 109 LEU A N 1
ATOM 948 C CA . LEU A 1 109 ? -3.516 -1.606 -7.415 1.00 77.19 109 LEU A CA 1
ATOM 949 C C . LEU A 1 109 ? -3.965 -0.337 -8.138 1.00 77.19 109 LEU A C 1
ATOM 951 O O . LEU A 1 109 ? -4.154 0.698 -7.493 1.00 77.19 109 LEU A O 1
ATOM 955 N N . TYR A 1 110 ? -4.202 -0.412 -9.446 1.00 74.94 110 TYR A N 1
ATOM 956 C CA . TYR A 1 110 ? -4.822 0.679 -10.195 1.00 74.94 110 TYR A CA 1
ATOM 957 C C . TYR A 1 110 ? -6.251 0.960 -9.709 1.00 74.94 110 TYR A C 1
ATOM 959 O O . TYR A 1 110 ? -6.582 2.079 -9.301 1.00 74.94 110 TYR A O 1
ATOM 967 N N . GLU A 1 111 ? -7.097 -0.072 -9.698 1.00 77.81 111 GLU A N 1
ATOM 968 C CA . GLU A 1 111 ? -8.474 0.003 -9.216 1.00 77.81 111 GLU A CA 1
ATOM 969 C C . GLU A 1 111 ? -8.499 0.362 -7.730 1.00 77.81 111 GLU A C 1
ATOM 971 O O . GLU A 1 111 ? -9.357 1.147 -7.306 1.00 77.81 111 GLU A O 1
ATOM 976 N N . ALA A 1 112 ? -7.544 -0.139 -6.931 1.00 83.25 112 ALA A N 1
ATOM 977 C CA . ALA A 1 112 ? -7.325 0.296 -5.553 1.00 83.25 112 ALA A CA 1
ATOM 978 C C . ALA A 1 112 ? -7.114 1.815 -5.503 1.00 83.25 112 ALA A C 1
ATOM 980 O O . ALA A 1 112 ? -7.944 2.524 -4.930 1.00 83.25 112 ALA A O 1
ATOM 981 N N . THR A 1 113 ? -6.083 2.327 -6.178 1.00 83.62 113 THR A N 1
ATOM 982 C CA . THR A 1 113 ? -5.708 3.749 -6.174 1.00 83.62 113 THR A CA 1
ATOM 983 C C . THR A 1 113 ? -6.874 4.641 -6.602 1.00 83.62 113 THR A C 1
ATOM 985 O O . THR A 1 113 ? -7.191 5.612 -5.910 1.00 83.62 113 THR A O 1
ATOM 988 N N . ARG A 1 114 ? -7.568 4.299 -7.696 1.00 82.81 114 ARG A N 1
ATOM 989 C CA . ARG A 1 114 ? -8.708 5.075 -8.216 1.00 82.81 114 ARG A CA 1
ATOM 990 C C . ARG A 1 114 ? -9.925 5.078 -7.302 1.00 82.81 114 ARG A C 1
ATOM 992 O O . ARG A 1 114 ? -10.623 6.084 -7.229 1.00 82.81 114 ARG A O 1
ATOM 999 N N . GLY A 1 115 ? -10.209 3.972 -6.619 1.00 84.62 115 GLY A N 1
ATOM 1000 C CA . GLY A 1 115 ? -11.306 3.939 -5.649 1.00 84.62 115 GLY A CA 1
ATOM 1001 C C . GLY A 1 115 ? -10.959 4.634 -4.329 1.00 84.62 115 GLY A C 1
ATOM 1002 O O . GLY A 1 115 ? -11.862 5.044 -3.599 1.00 84.62 115 GLY A O 1
ATOM 1003 N N . LEU A 1 116 ? -9.667 4.800 -4.027 1.00 88.75 116 LEU A N 1
ATOM 1004 C CA . LEU A 1 116 ? -9.182 5.486 -2.830 1.00 88.75 116 LEU A CA 1
ATOM 1005 C C . LEU A 1 116 ? -9.075 7.005 -3.026 1.00 88.75 116 LEU A C 1
ATOM 1007 O O . LEU A 1 116 ? -9.557 7.776 -2.192 1.00 88.75 116 LEU A O 1
ATOM 1011 N N . TYR A 1 117 ? -8.457 7.460 -4.114 1.00 87.81 117 TYR A N 1
ATOM 1012 C CA . TYR A 1 117 ? -8.230 8.877 -4.399 1.00 87.81 117 TYR A CA 1
ATOM 1013 C C . TYR A 1 117 ? -9.330 9.469 -5.299 1.00 87.81 117 TYR A C 1
ATOM 1015 O O . TYR A 1 117 ? -9.721 8.833 -6.272 1.00 87.81 117 TYR A O 1
ATOM 1023 N N . PRO A 1 118 ? -9.818 10.704 -5.050 1.00 89.31 118 PRO A N 1
ATOM 1024 C CA . PRO A 1 118 ? -9.487 11.623 -3.951 1.00 89.31 118 PRO A CA 1
ATOM 1025 C C . PRO A 1 118 ? -10.415 11.473 -2.732 1.00 89.31 118 PRO A C 1
ATOM 1027 O O . PRO A 1 118 ? -10.445 12.327 -1.838 1.00 89.31 118 PRO A O 1
ATOM 1030 N N . LYS A 1 119 ? -11.266 10.440 -2.715 1.00 91.25 119 LYS A N 1
ATOM 1031 C CA . LYS A 1 119 ? -12.363 10.327 -1.749 1.00 91.25 119 LYS A CA 1
ATOM 1032 C C . LYS A 1 119 ? -11.864 10.064 -0.328 1.00 91.25 119 LYS A C 1
ATOM 1034 O O . LYS A 1 119 ? -12.362 10.708 0.597 1.00 91.25 119 LYS A O 1
ATOM 1039 N N . TYR A 1 120 ? -10.859 9.209 -0.174 1.00 91.12 120 TYR A N 1
ATOM 1040 C CA . TYR A 1 120 ? -10.386 8.686 1.109 1.00 91.12 120 TYR A CA 1
ATOM 1041 C C . TYR A 1 120 ? -8.930 9.036 1.421 1.00 91.12 120 TYR A C 1
ATOM 1043 O O . TYR A 1 120 ? -8.594 9.165 2.597 1.00 91.12 120 TYR A O 1
ATOM 1051 N N . ILE A 1 121 ? -8.095 9.235 0.396 1.00 90.69 121 ILE A N 1
ATOM 1052 C CA . ILE A 1 121 ? -6.671 9.576 0.543 1.00 90.69 121 ILE A CA 1
ATOM 1053 C C . ILE A 1 121 ? -6.295 10.849 -0.225 1.00 90.69 121 ILE A C 1
ATOM 1055 O O . ILE A 1 121 ? -6.957 11.205 -1.205 1.00 90.69 121 ILE A O 1
ATOM 1059 N N . ASP A 1 122 ? -5.235 11.530 0.215 1.00 90.06 122 ASP A N 1
ATOM 1060 C CA . ASP A 1 122 ? -4.621 12.663 -0.489 1.00 90.06 122 ASP A CA 1
ATOM 1061 C C . ASP A 1 122 ? -3.459 12.231 -1.415 1.00 90.06 122 ASP A C 1
ATOM 1063 O O . ASP A 1 122 ? -3.058 11.069 -1.455 1.00 90.06 122 ASP A O 1
ATOM 1067 N N . LEU A 1 123 ? -2.888 13.183 -2.167 1.00 86.25 123 LEU A N 1
ATOM 1068 C CA . LEU A 1 123 ? -1.735 12.942 -3.058 1.00 86.25 123 LEU A CA 1
ATOM 1069 C C . LEU A 1 123 ? -0.426 12.604 -2.319 1.00 86.25 123 LEU A C 1
ATOM 1071 O O . LEU A 1 123 ? 0.582 12.328 -2.964 1.00 86.25 123 LEU A O 1
ATOM 1075 N N . LYS A 1 124 ? -0.411 12.684 -0.986 1.00 87.06 124 LYS A N 1
ATOM 1076 C CA . LYS A 1 124 ? 0.704 12.280 -0.122 1.00 87.06 124 LYS A CA 1
ATOM 1077 C C . LYS A 1 124 ? 0.431 10.915 0.531 1.00 87.06 124 LYS A C 1
ATOM 1079 O O . LYS A 1 124 ? 1.166 10.524 1.434 1.00 87.06 124 LYS A O 1
ATOM 1084 N N . GLY A 1 125 ? -0.625 10.211 0.113 1.00 84.94 125 GLY A N 1
ATOM 1085 C CA . GLY A 1 125 ? -1.010 8.908 0.650 1.00 84.94 125 GLY A CA 1
ATOM 1086 C C . GLY A 1 125 ? -1.603 8.948 2.059 1.00 84.94 125 GLY A C 1
ATOM 1087 O O . GLY A 1 125 ? -1.822 7.885 2.640 1.00 84.94 125 GLY A O 1
ATOM 1088 N N . ASN A 1 126 ? -1.874 10.135 2.616 1.00 92.12 126 ASN A N 1
ATOM 1089 C CA . ASN A 1 126 ? -2.506 10.255 3.926 1.00 92.12 126 ASN A CA 1
ATOM 1090 C C . ASN A 1 126 ? -3.993 9.949 3.799 1.00 92.12 126 ASN A C 1
ATOM 1092 O O . ASN A 1 126 ? -4.678 10.499 2.931 1.00 92.12 126 ASN A O 1
ATOM 1096 N N . THR A 1 127 ? -4.514 9.118 4.695 1.00 91.50 127 THR A N 1
ATOM 1097 C CA . THR A 1 127 ? -5.956 8.938 4.822 1.00 91.50 127 THR A CA 1
ATOM 1098 C C . THR A 1 127 ? -6.594 10.167 5.464 1.00 91.50 127 THR A C 1
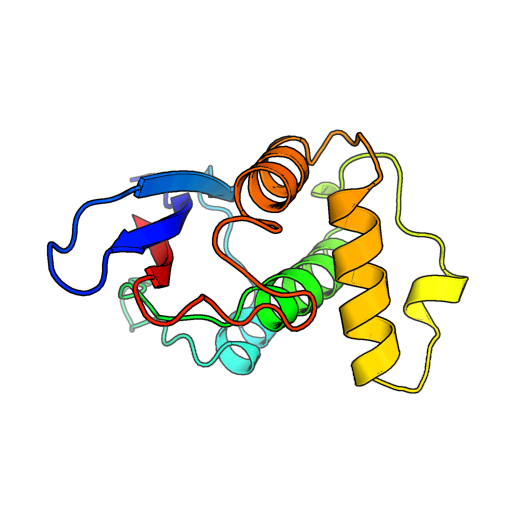ATOM 1100 O O . THR A 1 127 ? -6.037 10.771 6.382 1.00 91.50 127 THR A O 1
ATOM 1103 N N . LYS A 1 128 ? -7.788 10.544 4.998 1.00 91.50 128 LYS A N 1
ATOM 1104 C CA . LYS A 1 128 ? -8.597 11.579 5.662 1.00 91.50 128 LYS A CA 1
ATOM 1105 C C . LYS A 1 128 ? -8.953 11.132 7.081 1.00 91.50 128 LYS A C 1
ATOM 1107 O O . LYS A 1 128 ? -9.042 9.935 7.341 1.00 91.50 128 LYS A O 1
ATOM 1112 N N . ASP A 1 129 ? -9.220 12.081 7.977 1.00 86.69 129 ASP A N 1
ATOM 1113 C CA . ASP A 1 129 ? -9.301 11.854 9.432 1.00 86.69 129 ASP A CA 1
ATOM 1114 C C . ASP A 1 129 ? -10.180 10.679 9.876 1.00 86.69 129 ASP A C 1
ATOM 1116 O O . ASP A 1 129 ? -9.844 10.010 10.851 1.00 86.69 129 ASP A O 1
ATOM 1120 N N . ARG A 1 130 ? -11.250 10.368 9.141 1.00 91.19 130 ARG A N 1
ATOM 1121 C CA . ARG A 1 130 ? -12.171 9.262 9.436 1.00 91.19 130 ARG A CA 1
ATOM 1122 C C . ARG A 1 130 ? -11.637 7.863 9.085 1.00 91.19 130 ARG A C 1
ATOM 1124 O O . ARG A 1 130 ? -12.178 6.878 9.578 1.00 91.19 130 ARG A O 1
ATOM 1131 N N . TYR A 1 131 ? -10.599 7.759 8.258 1.00 93.44 131 TYR A N 1
ATOM 1132 C CA . TYR A 1 131 ? -10.205 6.502 7.617 1.00 93.44 131 TYR A CA 1
ATOM 1133 C C . TYR A 1 131 ? -8.760 6.105 7.899 1.00 93.44 131 TYR A C 1
ATOM 1135 O O . TYR A 1 131 ? -7.898 6.962 8.105 1.00 93.44 131 TYR A O 1
ATOM 1143 N N . GLU A 1 132 ? -8.469 4.812 7.865 1.00 94.69 132 GLU A N 1
ATOM 1144 C CA . GLU A 1 132 ? 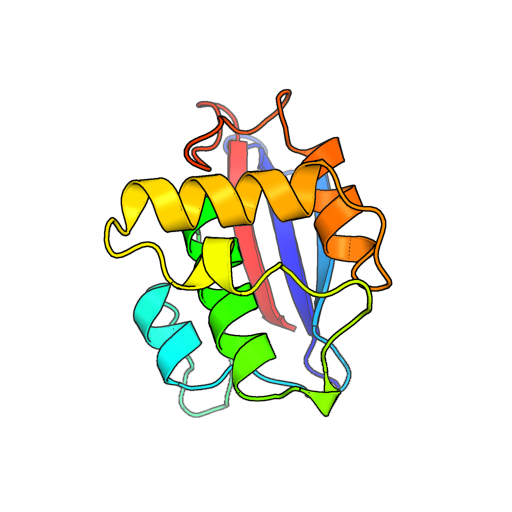-7.111 4.275 7.938 1.00 94.69 132 GLU A CA 1
ATOM 1145 C C . GLU A 1 132 ? -6.876 3.174 6.908 1.00 94.69 132 GLU A C 1
ATOM 1147 O O . GLU A 1 132 ? -7.817 2.532 6.452 1.00 94.69 132 GLU A O 1
ATOM 1152 N N . MET A 1 133 ? -5.617 3.035 6.492 1.00 93.81 133 MET A N 1
ATOM 1153 C CA . MET A 1 133 ? -5.178 2.007 5.558 1.00 93.81 133 MET A CA 1
ATOM 1154 C C . MET A 1 133 ? -4.401 0.961 6.341 1.00 93.81 133 MET A C 1
ATOM 1156 O O . MET A 1 133 ? -3.408 1.300 6.990 1.00 93.81 133 MET A O 1
ATOM 1160 N N . ILE A 1 134 ? -4.861 -0.279 6.266 1.00 93.56 134 ILE A N 1
ATOM 1161 C CA . ILE A 1 134 ? -4.293 -1.433 6.944 1.00 93.56 134 ILE A CA 1
ATOM 1162 C C . ILE A 1 134 ? -3.761 -2.390 5.880 1.00 93.56 134 ILE A C 1
ATOM 1164 O O . ILE A 1 134 ? -4.449 -2.688 4.904 1.00 93.56 134 ILE A O 1
ATOM 1168 N N . LEU A 1 135 ? -2.527 -2.846 6.053 1.00 89.00 135 LEU A N 1
ATOM 1169 C CA . LEU A 1 135 ? -1.996 -3.998 5.344 1.00 89.00 135 LEU A CA 1
ATOM 1170 C C . LEU A 1 135 ? -2.184 -5.220 6.240 1.00 89.00 135 LEU A C 1
ATOM 1172 O O . LEU A 1 135 ? -1.760 -5.208 7.393 1.00 89.00 135 LEU A O 1
ATOM 1176 N N . GLU A 1 136 ? -2.810 -6.259 5.709 1.00 88.00 136 GLU A N 1
ATOM 1177 C CA . GLU A 1 136 ? -3.122 -7.482 6.446 1.00 88.00 136 GLU A CA 1
ATOM 1178 C C . GLU A 1 136 ? -2.684 -8.718 5.656 1.00 88.00 136 GLU A C 1
ATOM 1180 O O . GLU A 1 136 ? -2.704 -8.703 4.424 1.00 88.00 136 GLU A O 1
ATOM 1185 N N . CYS A 1 137 ? -2.268 -9.773 6.362 1.00 84.56 137 CYS A N 1
ATOM 1186 C CA . CYS A 1 137 ? -1.840 -11.043 5.780 1.00 84.56 137 CYS A CA 1
ATOM 1187 C C . CYS A 1 137 ? -2.546 -12.215 6.472 1.00 84.56 137 CYS A C 1
ATOM 1189 O O . CYS A 1 137 ? -2.535 -12.285 7.700 1.00 84.56 137 CYS A O 1
ATOM 1191 N N . TYR A 1 138 ? -3.113 -13.142 5.698 1.00 80.62 138 TYR A N 1
ATOM 1192 C CA . TYR A 1 138 ? -3.764 -14.364 6.198 1.00 80.62 138 TYR A CA 1
ATOM 1193 C C . TYR A 1 138 ? -3.677 -15.530 5.214 1.00 80.62 138 TYR A C 1
ATOM 1195 O O . TYR A 1 138 ? -3.414 -15.272 4.016 1.00 80.62 138 TYR A O 1
#

Sequence (138 aa):
MSNRHYLRLEDKYTKSIIRECQILGNNDYFDEEFYKNLNINVDKDGVIEPVKINYIDFLYEWDRWLNKYPDKKGLPEMPEYVRKNENIKILKKNVFLHYLIRQSYEQELYEATRGLYPKYIDLKGNTKDRYEMILECY

Radius of gyration: 14.59 Å; chains: 1; bounding box: 34×36×34 Å